Protein AF-A0A9J7XZW1-F1 (afdb_monomer_lite)

Foldseek 3Di:
DDADAQVRLVVDVVCPPVNVVVVVCVVVVPDPDDPNRQNHPPPDPDLQQKKKWKFADPDPPDDQLDPVNQVLQQVLVQVLLQVLCCVPPVDRLSKGKFFQAWDDDPPGRMIMTMIWIDRVPRTDGLVVSLVSNVSDDQVVSCVSNVTRIPDIHRDDVVVPPPDDDDPDDPVPDRHSSSVD

Sequence (180 aa):
MVYTASVVVEALSVYGIERLMADIRQFVPLVQAIPIPAVPWRPSPAISMMLMTVLRFVGPGDDLKSCRFTQMMEQRLENAFAEAEAIVMNSHSGLTVQILSTSQSMGSPAVSLIYVVHNGSVTLNGTTASNLLSQLTAELVGYFLFYPPLITAELNISSRLCSDSGCGKLLSRRTVSQFC

pLDDT: mean 72.09, std 18.07, range [28.45, 92.62]

Secondary structure (DSSP, 8-state):
-PPPPHHHHHHHHHH-HHHHHHHHHHH-TT---PPPPP---PPPPPGGG-EEEEES---TTS-TTSHHHHHHHHHHHHHHHHHHHHHHHS----EEEEEEEEEEPTTSS-EEEEEEEEETTEEPPHHHHHHHHTTS-HHHHHHHHTS-EEEEEE--GGGGSSS-S-TTSSSSS--GGG--

InterPro domains:
  IPR024606 UPF0606 protein KIAA1549 [PF12877] (41-154)

Radius of gyration: 19.85 Å; chains: 1; bounding box: 41×44×55 Å

Organism: NCBI:txid630221

Structure (mmCIF, N/CA/C/O backbone):
data_AF-A0A9J7XZW1-F1
#
_entry.id   AF-A0A9J7XZW1-F1
#
loop_
_atom_site.group_PDB
_atom_site.id
_atom_site.type_symbol
_atom_site.label_atom_id
_atom_site.label_alt_id
_atom_site.label_comp_id
_atom_site.label_asym_id
_atom_site.label_entity_id
_atom_site.label_seq_id
_atom_site.pdbx_PDB_ins_code
_atom_site.Cartn_x
_atom_site.Cartn_y
_atom_site.Cartn_z
_atom_site.occupancy
_atom_site.B_iso_or_equiv
_atom_site.auth_seq_id
_atom_site.auth_comp_id
_atom_site.auth_asym_id
_atom_site.auth_atom_id
_atom_site.pdbx_PDB_model_num
ATOM 1 N N . MET A 1 1 ? 7.671 5.233 -29.628 1.00 38.72 1 MET A N 1
ATOM 2 C CA . MET A 1 1 ? 7.334 4.436 -28.428 1.00 38.72 1 MET A CA 1
ATOM 3 C C . MET A 1 1 ? 6.866 3.078 -28.928 1.00 38.72 1 MET A C 1
ATOM 5 O O . MET A 1 1 ? 5.916 3.058 -29.697 1.00 38.72 1 MET A O 1
ATOM 9 N N . VAL A 1 2 ? 7.566 1.988 -28.607 1.00 38.12 2 VAL A N 1
ATOM 10 C CA . VAL A 1 2 ? 7.185 0.623 -29.017 1.00 38.12 2 VAL A CA 1
ATOM 11 C C . VAL A 1 2 ? 6.582 -0.060 -27.795 1.00 38.12 2 VAL A C 1
ATOM 13 O O . VAL A 1 2 ? 7.228 -0.111 -26.752 1.00 38.12 2 VAL A O 1
ATOM 16 N N . TYR A 1 3 ? 5.337 -0.516 -27.904 1.00 46.25 3 TYR A N 1
ATOM 17 C CA . TYR A 1 3 ? 4.614 -1.171 -26.815 1.00 46.25 3 TYR A CA 1
ATOM 18 C C . TYR A 1 3 ? 4.614 -2.679 -27.057 1.00 46.25 3 TYR A C 1
ATOM 20 O O . TYR A 1 3 ? 4.125 -3.138 -28.086 1.00 46.25 3 TYR A O 1
ATOM 28 N N . THR A 1 4 ? 5.165 -3.451 -26.123 1.00 54.62 4 THR A N 1
ATOM 29 C CA . THR A 1 4 ? 5.090 -4.916 -26.141 1.00 54.62 4 THR A CA 1
ATOM 30 C C . THR A 1 4 ? 3.880 -5.368 -25.330 1.00 54.62 4 THR A C 1
ATOM 32 O O . THR A 1 4 ? 3.719 -4.961 -24.180 1.00 54.62 4 THR A O 1
ATOM 35 N N . ALA A 1 5 ? 3.018 -6.196 -25.921 1.00 57.06 5 ALA A N 1
ATOM 36 C CA . ALA A 1 5 ? 1.856 -6.750 -25.228 1.00 57.06 5 ALA A CA 1
ATOM 37 C C . ALA A 1 5 ? 2.284 -7.656 -24.057 1.00 57.06 5 ALA A C 1
ATOM 39 O O . ALA A 1 5 ? 3.293 -8.355 -24.154 1.00 57.06 5 ALA A O 1
ATOM 40 N N . SER A 1 6 ? 1.506 -7.678 -22.969 1.00 57.94 6 SER A N 1
ATOM 41 C CA . SER A 1 6 ? 1.799 -8.462 -21.754 1.00 57.94 6 SER A CA 1
ATOM 42 C C . SER A 1 6 ? 2.016 -9.950 -22.038 1.00 57.94 6 SER A C 1
ATOM 44 O O . SER A 1 6 ? 2.971 -10.530 -21.534 1.00 57.94 6 SER A O 1
ATOM 46 N N . VAL A 1 7 ? 1.203 -10.522 -22.929 1.00 61.47 7 VAL A N 1
ATOM 47 C CA . VAL A 1 7 ? 1.302 -11.922 -23.377 1.00 61.47 7 VAL A CA 1
ATOM 48 C C . VAL A 1 7 ? 2.655 -12.218 -24.029 1.00 61.47 7 VAL A C 1
ATOM 50 O O . VAL A 1 7 ? 3.212 -13.294 -23.850 1.00 61.47 7 VAL A O 1
ATOM 53 N N . VAL A 1 8 ? 3.221 -11.252 -24.759 1.00 67.12 8 VAL A N 1
ATOM 54 C CA . VAL A 1 8 ? 4.530 -11.410 -25.410 1.00 67.12 8 VAL A CA 1
ATOM 55 C C . VAL A 1 8 ? 5.643 -11.412 -24.367 1.00 67.12 8 VAL A C 1
ATOM 57 O O . VAL A 1 8 ? 6.569 -12.208 -24.473 1.00 67.12 8 VAL A O 1
ATOM 60 N N . VAL A 1 9 ? 5.551 -10.564 -23.340 1.00 68.19 9 VAL A N 1
ATOM 61 C CA . VAL A 1 9 ? 6.559 -10.528 -22.269 1.00 68.19 9 VAL A CA 1
ATOM 62 C C . VAL A 1 9 ? 6.507 -11.793 -21.412 1.00 68.19 9 VAL A C 1
ATOM 64 O O . VAL A 1 9 ? 7.551 -12.313 -21.037 1.00 68.19 9 VAL A O 1
ATOM 67 N N . GLU A 1 10 ? 5.313 -12.316 -21.149 1.00 67.56 10 GLU A N 1
ATOM 68 C CA . GLU A 1 10 ? 5.120 -13.574 -20.424 1.00 67.56 10 GLU A CA 1
ATOM 69 C C . GLU A 1 10 ? 5.593 -14.787 -21.239 1.00 67.56 10 GLU A C 1
ATOM 71 O O . GLU A 1 10 ? 6.289 -15.657 -20.726 1.00 67.56 10 GLU A O 1
ATOM 76 N N . ALA A 1 11 ? 5.330 -14.812 -22.547 1.00 70.56 11 ALA A N 1
ATOM 77 C CA . ALA A 1 11 ? 5.895 -15.833 -23.424 1.00 70.56 11 ALA A CA 1
ATOM 78 C C . ALA A 1 11 ? 7.433 -15.763 -23.464 1.00 70.56 11 ALA A C 1
ATOM 80 O O . ALA A 1 11 ? 8.097 -16.796 -23.421 1.00 70.56 11 ALA A O 1
ATOM 81 N N . LEU A 1 12 ? 8.012 -14.556 -23.497 1.00 71.94 12 LEU A N 1
ATOM 82 C CA . LEU A 1 12 ? 9.465 -14.349 -23.469 1.00 71.94 12 LEU A CA 1
ATOM 83 C C . LEU A 1 12 ? 10.091 -14.715 -22.115 1.00 71.94 12 LEU A C 1
ATOM 85 O O . LEU A 1 12 ? 11.218 -15.210 -22.088 1.00 71.94 12 LEU A O 1
ATOM 89 N N . SER A 1 13 ? 9.385 -14.504 -21.000 1.00 70.38 13 SER A N 1
ATOM 90 C CA . SER A 1 13 ? 9.871 -14.911 -19.678 1.00 70.38 13 SER A CA 1
ATOM 91 C C . SER A 1 13 ? 9.895 -16.434 -19.539 1.00 70.38 13 SER A C 1
ATOM 93 O O . SER A 1 13 ? 10.884 -16.976 -19.051 1.00 70.38 13 SER A O 1
ATOM 95 N N . VAL A 1 14 ? 8.871 -17.126 -20.052 1.00 79.31 14 VAL A N 1
ATOM 96 C CA . VAL A 1 14 ? 8.827 -18.597 -20.131 1.00 79.31 14 VAL A CA 1
ATOM 97 C C . VAL A 1 14 ? 9.887 -19.135 -21.094 1.00 79.31 14 VAL A C 1
ATOM 99 O O . VAL A 1 14 ? 10.504 -20.166 -20.826 1.00 79.31 14 VAL A O 1
ATOM 102 N N . TYR A 1 15 ? 10.129 -18.433 -22.204 1.00 81.81 15 TYR A N 1
ATOM 103 C CA . TYR A 1 15 ? 11.155 -18.803 -23.179 1.00 81.81 15 TYR A CA 1
ATOM 104 C C . TYR A 1 15 ? 12.566 -18.776 -22.578 1.00 81.81 15 TYR A C 1
ATOM 106 O O . TYR A 1 15 ? 13.393 -19.641 -22.876 1.00 81.81 15 TYR A O 1
ATOM 114 N N . GLY A 1 16 ? 12.811 -17.827 -21.673 1.00 79.44 16 GLY A N 1
ATOM 115 C CA . GLY A 1 16 ? 14.069 -17.671 -20.960 1.00 79.44 16 GLY A CA 1
ATOM 116 C C . GLY A 1 16 ? 15.088 -16.847 -21.748 1.00 79.44 16 GLY A C 1
ATOM 117 O O . GLY A 1 16 ? 15.330 -17.062 -22.938 1.00 79.44 16 GLY A O 1
ATOM 118 N N . ILE A 1 17 ? 15.727 -15.904 -21.051 1.00 76.50 17 ILE A N 1
ATOM 119 C CA . ILE A 1 17 ? 16.675 -14.944 -21.641 1.00 76.50 17 ILE A CA 1
ATOM 120 C C . ILE A 1 17 ? 17.882 -15.645 -22.278 1.00 76.50 17 ILE A C 1
ATOM 122 O O . ILE A 1 17 ? 18.339 -15.224 -23.336 1.00 76.50 17 ILE A O 1
ATOM 126 N N . GLU A 1 18 ? 18.364 -16.738 -21.685 1.00 79.12 18 GLU A N 1
ATOM 127 C CA . GLU A 1 18 ? 19.522 -17.486 -22.194 1.00 79.12 18 GLU A CA 1
ATOM 128 C C . GLU A 1 18 ? 19.265 -18.106 -23.575 1.00 79.12 18 GLU A C 1
ATOM 130 O O . GLU A 1 18 ? 20.104 -18.014 -24.472 1.00 79.12 18 GLU A O 1
ATOM 135 N N . ARG A 1 19 ? 18.075 -18.690 -23.780 1.00 82.25 19 ARG A N 1
ATOM 136 C CA . ARG A 1 19 ? 17.680 -19.281 -25.070 1.00 82.25 19 ARG A CA 1
ATOM 137 C C . ARG A 1 19 ? 17.458 -18.204 -26.124 1.00 82.25 19 ARG A C 1
ATOM 139 O O . ARG A 1 19 ? 17.942 -18.327 -27.242 1.00 82.25 19 ARG A O 1
ATOM 146 N N . LEU A 1 20 ? 16.812 -17.106 -25.732 1.00 81.69 20 LEU A N 1
ATOM 147 C CA . LEU A 1 20 ? 16.632 -15.936 -26.588 1.00 81.69 20 LEU A CA 1
ATOM 148 C C . LEU A 1 20 ? 17.969 -15.343 -27.054 1.00 81.69 20 LEU A C 1
ATOM 150 O O . LEU A 1 20 ? 18.134 -15.028 -28.231 1.00 81.69 20 LEU A O 1
ATOM 154 N N . MET A 1 21 ? 18.934 -15.208 -26.142 1.00 79.81 21 MET A N 1
ATOM 155 C CA . MET A 1 21 ? 20.284 -14.739 -26.456 1.00 79.81 21 MET A CA 1
ATOM 156 C C . MET A 1 21 ? 21.011 -15.686 -27.410 1.00 79.81 21 MET A C 1
ATOM 158 O O . MET A 1 21 ? 21.677 -15.215 -28.333 1.00 79.81 21 MET A O 1
ATOM 162 N N . ALA A 1 22 ? 20.894 -16.999 -27.200 1.00 84.00 22 ALA A N 1
ATOM 163 C CA . ALA A 1 22 ? 21.508 -17.999 -28.069 1.00 84.00 22 ALA A CA 1
ATOM 164 C C . ALA A 1 22 ? 20.979 -17.903 -29.510 1.00 84.00 22 ALA A C 1
ATOM 166 O O . ALA A 1 22 ? 21.778 -17.850 -30.446 1.00 84.00 22 ALA A O 1
ATOM 167 N N . ASP A 1 23 ? 19.664 -17.774 -29.683 1.00 85.50 23 ASP A N 1
ATOM 168 C CA . ASP A 1 23 ? 19.047 -17.663 -31.009 1.00 85.50 23 ASP A CA 1
ATOM 169 C C . ASP A 1 23 ? 19.371 -16.339 -31.698 1.00 85.50 23 ASP A C 1
ATOM 171 O O . ASP A 1 23 ? 19.680 -16.306 -32.887 1.00 85.50 23 ASP A O 1
ATOM 175 N N . ILE A 1 24 ? 19.357 -15.220 -30.968 1.00 82.62 24 ILE A N 1
ATOM 176 C CA . ILE A 1 24 ? 19.697 -13.923 -31.565 1.00 82.62 24 ILE A CA 1
ATOM 177 C C . ILE A 1 24 ? 21.156 -13.909 -32.014 1.00 82.62 24 ILE A C 1
ATOM 179 O O . ILE A 1 24 ? 21.454 -13.372 -33.080 1.00 82.62 24 ILE A O 1
ATOM 183 N N . ARG A 1 25 ? 22.064 -14.548 -31.266 1.00 83.88 25 ARG A N 1
ATOM 184 C CA . ARG A 1 25 ? 23.472 -14.687 -31.667 1.00 83.88 25 ARG A CA 1
ATOM 185 C C . ARG A 1 25 ? 23.660 -15.486 -32.955 1.00 83.88 25 ARG A C 1
ATOM 187 O O . ARG A 1 25 ? 24.660 -15.268 -33.634 1.00 83.88 25 ARG A O 1
ATOM 194 N N . GLN A 1 26 ? 22.709 -16.342 -33.330 1.00 87.00 26 GLN A N 1
ATOM 195 C CA . GLN A 1 26 ? 22.738 -17.055 -34.609 1.00 87.00 26 GLN A CA 1
ATOM 196 C C . GLN A 1 26 ? 22.621 -16.100 -35.808 1.00 87.00 26 GLN A C 1
ATOM 198 O O . GLN A 1 26 ? 23.202 -16.361 -36.860 1.00 87.00 26 GLN A O 1
ATOM 203 N N . PHE A 1 27 ? 21.911 -14.980 -35.645 1.00 85.12 27 PHE A N 1
ATOM 204 C CA . PHE A 1 27 ? 21.704 -13.979 -36.697 1.00 85.12 27 PHE A CA 1
ATOM 205 C C . PHE A 1 27 ? 22.545 -12.711 -36.497 1.00 85.12 27 PHE A C 1
ATOM 207 O O . PHE A 1 27 ? 22.914 -12.052 -37.466 1.00 85.12 27 PHE A O 1
ATOM 214 N N . VAL A 1 28 ? 22.872 -12.372 -35.247 1.00 85.06 28 VAL A N 1
ATOM 215 C CA . VAL A 1 28 ? 23.665 -11.199 -34.857 1.00 85.06 28 VAL A CA 1
ATOM 216 C C . VAL A 1 28 ? 24.737 -11.631 -33.845 1.00 85.06 28 VAL A C 1
ATOM 218 O O . VAL A 1 28 ? 24.551 -11.495 -32.633 1.00 85.06 28 VAL A O 1
ATOM 221 N N . PRO A 1 29 ? 25.896 -12.127 -34.316 1.00 79.12 29 PRO A N 1
ATOM 222 C CA . PRO A 1 29 ? 26.920 -12.746 -33.463 1.00 79.12 29 PRO A CA 1
ATOM 223 C C . PRO A 1 29 ? 27.529 -11.807 -32.411 1.00 79.12 29 PRO A C 1
ATOM 225 O O . PRO A 1 29 ? 28.067 -12.258 -31.404 1.00 79.12 29 PRO A O 1
ATOM 228 N N . LEU A 1 30 ? 27.444 -10.494 -32.644 1.00 82.31 30 LEU A N 1
ATOM 229 C CA . LEU A 1 30 ? 28.035 -9.442 -31.811 1.00 82.31 30 LEU A CA 1
ATOM 230 C C . LEU A 1 30 ? 27.051 -8.836 -30.798 1.00 82.31 30 LEU A C 1
ATOM 232 O O . LEU A 1 30 ? 27.361 -7.813 -30.188 1.00 82.31 30 LEU A O 1
ATOM 236 N N . VAL A 1 31 ? 25.862 -9.419 -30.611 1.00 75.75 31 VAL A N 1
ATOM 237 C CA . VAL A 1 31 ? 24.890 -8.873 -29.657 1.00 75.75 31 VAL A CA 1
ATOM 238 C C . VAL A 1 31 ? 25.419 -9.016 -28.219 1.00 75.75 31 VAL A C 1
ATOM 240 O O . VAL A 1 31 ? 25.687 -10.118 -27.731 1.00 75.75 31 VAL A O 1
ATOM 243 N N . GLN A 1 32 ? 25.603 -7.882 -27.541 1.00 71.81 32 GLN A N 1
ATOM 244 C CA . GLN A 1 32 ? 26.123 -7.830 -26.166 1.00 71.81 32 GLN A CA 1
ATOM 245 C C . GLN A 1 32 ? 25.020 -7.655 -25.121 1.00 71.81 32 GLN A C 1
ATOM 247 O O . GLN A 1 32 ? 25.200 -8.039 -23.971 1.00 71.81 32 GLN A O 1
ATOM 252 N N . ALA A 1 33 ? 23.870 -7.113 -25.519 1.00 67.69 33 ALA A N 1
ATOM 253 C CA . ALA A 1 33 ? 22.716 -6.955 -24.652 1.00 67.69 33 ALA A CA 1
ATOM 254 C C . ALA A 1 33 ? 21.432 -6.959 -25.483 1.00 67.69 33 ALA A C 1
ATOM 256 O O . ALA A 1 33 ? 21.389 -6.399 -26.579 1.00 67.69 33 ALA A O 1
ATOM 257 N N . ILE A 1 34 ? 20.381 -7.554 -24.928 1.00 62.38 34 ILE A N 1
ATOM 258 C CA . ILE A 1 34 ? 19.014 -7.392 -25.417 1.00 62.38 34 ILE A CA 1
ATOM 259 C C . ILE A 1 34 ? 18.324 -6.437 -24.443 1.00 62.38 34 ILE A C 1
ATOM 261 O O . ILE A 1 34 ? 18.409 -6.660 -23.232 1.00 62.38 34 ILE A O 1
ATOM 265 N N . PRO A 1 35 ? 17.652 -5.373 -24.918 1.00 57.12 35 PRO A N 1
ATOM 266 C CA . PRO A 1 35 ? 16.808 -4.574 -24.047 1.00 57.12 35 PRO A CA 1
ATOM 267 C C . PRO A 1 35 ? 15.758 -5.497 -23.428 1.00 57.12 35 PRO A C 1
ATOM 269 O O . PRO A 1 35 ? 14.952 -6.090 -24.144 1.00 57.12 35 PRO A O 1
ATOM 272 N N . ILE A 1 36 ? 15.805 -5.644 -22.101 1.00 57.88 36 ILE A N 1
ATOM 273 C CA . ILE A 1 36 ? 14.830 -6.436 -21.354 1.00 57.88 36 ILE A CA 1
ATOM 274 C C . ILE A 1 36 ? 13.454 -5.894 -21.752 1.00 57.88 36 ILE A C 1
ATOM 276 O O . ILE A 1 36 ? 13.249 -4.677 -21.632 1.00 57.88 36 ILE A O 1
ATOM 280 N N . PRO A 1 37 ? 12.537 -6.739 -22.264 1.00 54.34 37 PRO A N 1
ATOM 281 C CA . PRO A 1 37 ? 11.176 -6.305 -22.520 1.00 54.34 37 PRO A CA 1
ATOM 282 C C . PRO A 1 37 ? 10.695 -5.663 -21.230 1.00 54.34 37 PRO A C 1
ATOM 284 O O . PRO A 1 37 ? 10.772 -6.297 -20.176 1.00 54.34 37 PRO A O 1
ATOM 287 N N . ALA A 1 38 ? 10.312 -4.385 -21.294 1.00 54.09 38 ALA A N 1
ATOM 288 C CA . ALA A 1 38 ? 9.806 -3.689 -20.124 1.00 54.09 38 ALA A CA 1
ATOM 289 C C . ALA A 1 38 ? 8.782 -4.619 -19.468 1.00 54.09 38 ALA A C 1
ATOM 291 O O . ALA A 1 38 ? 7.879 -5.096 -20.162 1.00 54.09 38 ALA A O 1
ATOM 292 N N . VAL A 1 39 ? 9.012 -4.938 -18.185 1.00 51.69 39 VAL A N 1
ATOM 293 C CA . VAL A 1 39 ? 8.134 -5.758 -17.336 1.00 51.69 39 VAL A CA 1
ATOM 294 C C . VAL A 1 39 ? 6.696 -5.486 -17.764 1.00 51.69 39 VAL A C 1
ATOM 296 O O . VAL A 1 39 ? 6.376 -4.300 -17.932 1.00 51.69 39 VAL A O 1
ATOM 299 N N . PRO A 1 40 ? 5.869 -6.528 -18.021 1.00 50.38 40 PRO A N 1
ATOM 300 C CA . PRO A 1 40 ? 4.551 -6.337 -18.611 1.00 50.38 40 PRO A CA 1
ATOM 301 C C . PRO A 1 40 ? 3.882 -5.208 -17.853 1.00 50.38 40 PRO A C 1
ATOM 303 O O . PRO A 1 40 ? 3.867 -5.250 -16.622 1.00 50.38 40 PRO A O 1
ATOM 306 N N . TRP A 1 41 ? 3.457 -4.168 -18.582 1.00 46.44 41 TRP A N 1
ATOM 307 C CA . TRP A 1 41 ? 2.785 -3.007 -18.011 1.00 46.44 41 TRP A CA 1
ATOM 308 C C . TRP A 1 41 ? 1.684 -3.547 -17.106 1.00 46.44 41 TRP A C 1
ATOM 310 O O . TRP A 1 41 ? 0.641 -3.979 -17.597 1.00 46.44 41 TRP A O 1
ATOM 320 N N . ARG A 1 42 ? 1.949 -3.621 -15.795 1.00 53.12 42 ARG A N 1
ATOM 321 C CA . ARG A 1 42 ? 0.942 -4.087 -14.855 1.00 53.12 42 ARG A CA 1
ATOM 322 C C . ARG A 1 42 ? -0.124 -3.009 -14.919 1.00 53.12 42 ARG A C 1
ATOM 324 O O . ARG A 1 42 ? 0.221 -1.845 -14.679 1.00 53.12 42 ARG A O 1
ATOM 331 N N . PRO A 1 43 ? -1.363 -3.343 -15.322 1.00 56.31 43 PRO A N 1
ATOM 332 C CA . PRO A 1 43 ? -2.423 -2.357 -15.297 1.00 56.31 43 PRO A CA 1
ATOM 333 C C . PRO A 1 43 ? -2.434 -1.779 -13.886 1.00 56.31 43 PRO A C 1
ATOM 335 O O . PRO A 1 43 ? -2.368 -2.527 -12.908 1.00 56.31 43 PRO A O 1
ATOM 338 N N . SER A 1 44 ? -2.408 -0.449 -13.785 1.00 63.25 44 SER A N 1
ATOM 339 C CA . SER A 1 44 ? -2.528 0.205 -12.487 1.00 63.25 44 SER A CA 1
ATOM 340 C C . SER A 1 44 ? -3.766 -0.377 -11.804 1.00 63.25 44 SER A C 1
ATOM 342 O O . SER A 1 44 ? -4.816 -0.393 -12.461 1.00 63.25 44 SER A O 1
ATOM 344 N N . PRO A 1 45 ? -3.665 -0.868 -10.555 1.00 70.94 45 PRO A N 1
ATOM 345 C CA . PRO A 1 45 ? -4.811 -1.441 -9.862 1.00 70.94 45 PRO A CA 1
ATOM 346 C C . PRO A 1 45 ? -6.004 -0.487 -9.925 1.00 70.94 45 PRO A C 1
ATOM 348 O O . PRO A 1 45 ? -5.824 0.732 -9.983 1.00 70.94 45 PRO A O 1
ATOM 351 N N . ALA A 1 46 ? -7.227 -1.013 -9.959 1.00 78.62 46 ALA A N 1
ATOM 352 C CA . ALA A 1 46 ? -8.398 -0.146 -9.947 1.00 78.62 46 ALA A CA 1
ATOM 353 C C . ALA A 1 46 ? -8.386 0.715 -8.673 1.00 78.62 46 ALA A C 1
ATOM 355 O O . ALA A 1 46 ? -7.963 0.256 -7.614 1.00 78.62 46 ALA A O 1
ATOM 356 N N . ILE A 1 47 ? -8.867 1.958 -8.751 1.00 75.38 47 ILE A N 1
ATOM 357 C CA . ILE A 1 47 ? -8.901 2.869 -7.591 1.00 75.38 47 ILE A CA 1
ATOM 358 C C . ILE A 1 47 ? -9.680 2.240 -6.423 1.00 75.38 47 ILE A C 1
ATOM 360 O O . ILE A 1 47 ? -9.290 2.398 -5.273 1.00 75.38 47 ILE A O 1
ATOM 364 N N . SER A 1 48 ? -10.708 1.440 -6.724 1.00 77.81 48 SER A N 1
ATOM 365 C CA . SER A 1 48 ? -11.496 0.675 -5.750 1.00 77.81 48 SER A CA 1
ATOM 366 C C . SER A 1 48 ? -10.703 -0.380 -4.971 1.00 77.81 48 SER A C 1
ATOM 368 O O . SER A 1 48 ? -11.216 -0.909 -3.992 1.00 77.81 48 SER A O 1
ATOM 370 N N . MET A 1 49 ? -9.486 -0.719 -5.401 1.00 83.94 49 MET A N 1
ATOM 371 C CA . MET A 1 49 ? -8.571 -1.653 -4.731 1.00 83.94 49 MET A CA 1
ATOM 372 C C . MET A 1 49 ? -7.486 -0.927 -3.923 1.00 83.94 49 MET A C 1
ATOM 374 O O . MET A 1 49 ? -6.782 -1.555 -3.139 1.00 83.94 49 MET A O 1
ATOM 378 N N . MET A 1 50 ? -7.324 0.386 -4.117 1.00 86.12 50 MET A N 1
ATOM 379 C CA . MET A 1 50 ? -6.259 1.161 -3.486 1.00 86.12 50 MET A CA 1
ATOM 380 C C . MET A 1 50 ? -6.692 1.730 -2.131 1.00 86.12 50 MET A C 1
ATOM 382 O O . MET A 1 50 ? -7.807 2.230 -1.969 1.00 86.12 50 MET A O 1
ATOM 386 N N . LEU A 1 51 ? -5.757 1.744 -1.185 1.00 86.50 51 LEU A N 1
ATOM 387 C CA . LEU A 1 51 ? -5.889 2.404 0.110 1.00 86.50 51 LEU A CA 1
ATOM 388 C C . LEU A 1 51 ? -4.937 3.591 0.198 1.00 86.50 51 LEU A C 1
ATOM 390 O O . LEU A 1 51 ? -3.863 3.583 -0.410 1.00 86.50 51 LEU A O 1
ATOM 394 N N . MET A 1 52 ? -5.324 4.597 0.982 1.00 86.81 52 MET A N 1
ATOM 395 C CA . MET A 1 52 ? -4.446 5.705 1.338 1.00 86.81 52 MET A CA 1
ATOM 396 C C . MET A 1 52 ? -4.317 5.827 2.850 1.00 86.81 52 MET A C 1
ATOM 398 O O . MET A 1 52 ? -5.311 5.938 3.570 1.00 86.81 52 MET A O 1
ATOM 402 N N . THR A 1 53 ? -3.072 5.871 3.318 1.00 84.31 53 THR A N 1
ATOM 403 C CA . THR A 1 53 ? -2.743 6.190 4.710 1.00 84.31 53 THR A CA 1
ATOM 404 C C . THR A 1 53 ? -1.844 7.406 4.766 1.00 84.31 53 THR A C 1
ATOM 406 O O . THR A 1 53 ? -0.843 7.481 4.049 1.00 84.31 53 THR A O 1
ATOM 409 N N . VAL A 1 54 ? -2.176 8.344 5.648 1.00 83.75 54 VAL A N 1
ATOM 410 C CA . VAL A 1 54 ? -1.339 9.517 5.907 1.00 83.75 54 VAL A CA 1
ATOM 411 C C . VAL A 1 54 ? -0.589 9.314 7.218 1.00 83.75 54 VAL A C 1
ATOM 413 O O . VAL A 1 54 ? -1.198 9.203 8.280 1.00 83.75 54 VAL A O 1
ATOM 416 N N . LEU A 1 55 ? 0.737 9.284 7.140 1.00 83.56 55 LEU A N 1
ATOM 417 C CA . LEU A 1 55 ? 1.644 9.206 8.279 1.00 83.56 55 LEU A CA 1
ATOM 418 C C . LEU A 1 55 ? 2.051 10.610 8.727 1.00 83.56 55 LEU A C 1
ATOM 420 O O . LEU A 1 55 ? 2.280 11.493 7.894 1.00 83.56 55 LEU A O 1
ATOM 424 N N . ARG A 1 56 ? 2.193 10.811 10.040 1.00 76.88 56 ARG A N 1
ATOM 425 C CA . ARG A 1 56 ? 2.827 12.005 10.613 1.00 76.88 56 ARG A CA 1
ATOM 426 C C . ARG A 1 56 ? 4.241 11.716 11.096 1.00 76.88 56 ARG A C 1
ATOM 428 O O . ARG A 1 56 ? 4.563 10.593 11.460 1.00 76.88 56 ARG A O 1
ATOM 435 N N . PHE A 1 57 ? 5.031 12.787 11.169 1.00 67.44 57 PHE A N 1
ATOM 436 C CA . PHE A 1 57 ? 6.367 12.799 11.770 1.00 67.44 57 PHE A CA 1
ATOM 437 C C . PHE A 1 57 ? 7.389 11.905 11.062 1.00 67.44 57 PHE A C 1
ATOM 439 O O . PHE A 1 57 ? 8.294 11.376 11.702 1.00 67.44 57 PHE A O 1
ATOM 446 N N . VAL A 1 58 ? 7.287 11.771 9.737 1.00 70.81 58 VAL A N 1
ATOM 447 C CA . VAL A 1 58 ? 8.373 11.153 8.972 1.00 70.81 58 VAL A CA 1
ATOM 448 C C . VAL A 1 58 ? 9.537 12.139 8.931 1.00 70.81 58 VAL A C 1
ATOM 450 O O . VAL A 1 58 ? 9.387 13.274 8.467 1.00 70.81 58 VAL A O 1
ATOM 453 N N . GLY A 1 59 ? 10.665 11.739 9.515 1.00 66.12 59 GLY A N 1
ATOM 454 C CA . GLY A 1 59 ? 11.821 12.607 9.686 1.00 66.12 59 GLY A CA 1
ATOM 455 C C . GLY A 1 59 ? 12.528 12.889 8.355 1.00 66.12 59 GLY A C 1
ATOM 456 O O . GLY A 1 59 ? 12.445 12.088 7.428 1.00 66.12 59 GLY A O 1
ATOM 457 N N . PRO A 1 60 ? 13.293 13.990 8.249 1.00 60.94 60 PRO A N 1
ATOM 458 C CA . PRO A 1 60 ? 14.067 14.313 7.045 1.00 60.94 60 PRO A CA 1
ATOM 459 C C . PRO A 1 60 ? 15.204 13.317 6.748 1.00 60.94 60 PRO A C 1
ATOM 461 O O . PRO A 1 60 ? 15.825 13.405 5.694 1.00 60.94 60 PRO A O 1
ATOM 464 N N . GLY A 1 61 ? 15.500 12.396 7.674 1.00 63.25 61 GLY A N 1
ATOM 465 C CA . GLY A 1 61 ? 16.476 11.320 7.486 1.00 63.25 61 GLY A CA 1
ATOM 466 C C . GLY A 1 61 ? 15.935 10.093 6.742 1.00 63.25 61 GLY A C 1
ATOM 467 O O . GLY A 1 61 ? 16.732 9.250 6.336 1.00 63.25 61 GLY A O 1
ATOM 468 N N . ASP A 1 62 ? 14.616 9.988 6.547 1.00 72.31 62 ASP A N 1
ATOM 469 C CA . ASP A 1 62 ? 13.996 8.876 5.827 1.00 72.31 62 ASP A CA 1
ATOM 470 C C . ASP A 1 62 ? 13.905 9.196 4.326 1.00 72.31 62 ASP A C 1
ATOM 472 O O . ASP A 1 62 ? 13.174 10.093 3.899 1.00 72.31 62 ASP A O 1
ATOM 476 N N . ASP A 1 63 ? 14.635 8.447 3.494 1.00 77.69 63 ASP A N 1
ATOM 477 C CA . ASP A 1 63 ? 14.535 8.578 2.039 1.00 77.69 63 ASP A CA 1
ATOM 478 C C . ASP A 1 63 ? 13.276 7.869 1.520 1.00 77.69 63 ASP A C 1
ATOM 480 O O . ASP A 1 63 ? 13.270 6.663 1.253 1.00 77.69 63 ASP A O 1
ATOM 484 N N . LEU A 1 64 ? 12.210 8.649 1.330 1.00 77.12 64 LEU A N 1
ATOM 485 C CA . LEU A 1 64 ? 10.918 8.209 0.787 1.00 77.12 64 LEU A CA 1
ATOM 486 C C . LEU A 1 64 ? 11.003 7.601 -0.620 1.00 77.12 64 LEU A C 1
ATOM 488 O O . LEU A 1 64 ? 10.036 6.984 -1.077 1.00 77.12 64 LEU A O 1
ATOM 492 N N . LYS A 1 65 ? 12.104 7.836 -1.342 1.00 77.12 65 LYS A N 1
ATOM 493 C CA . LYS A 1 65 ? 12.367 7.293 -2.680 1.00 77.12 65 LYS A CA 1
ATOM 494 C C . LYS A 1 65 ? 13.282 6.075 -2.648 1.00 77.12 65 LYS A C 1
ATOM 496 O O . LYS A 1 65 ? 13.572 5.527 -3.706 1.00 77.12 65 LYS A O 1
ATOM 501 N N . SER A 1 66 ? 13.687 5.617 -1.468 1.00 81.19 66 SER A N 1
ATOM 502 C CA . SER A 1 66 ? 14.448 4.383 -1.327 1.00 81.19 66 SER A CA 1
ATOM 503 C C . SER A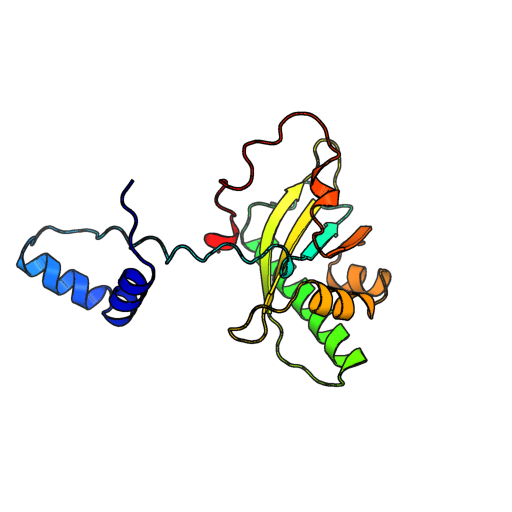 1 66 ? 13.538 3.148 -1.344 1.00 81.19 66 SER A C 1
ATOM 505 O O . SER A 1 66 ? 12.442 3.136 -0.769 1.00 81.19 66 SER A O 1
ATOM 507 N N . CYS A 1 67 ? 14.027 2.057 -1.944 1.00 81.88 67 CYS A N 1
ATOM 508 C CA . CYS A 1 67 ? 13.384 0.745 -1.811 1.00 81.88 67 CYS A CA 1
ATOM 509 C C . CYS A 1 67 ? 13.331 0.300 -0.349 1.00 81.88 67 CYS A C 1
ATOM 511 O O . CYS A 1 67 ? 12.350 -0.294 0.075 1.00 81.88 67 CYS A O 1
ATOM 513 N N . ARG A 1 68 ? 14.351 0.652 0.443 1.00 84.62 68 ARG A N 1
ATOM 514 C CA . ARG A 1 68 ? 14.425 0.299 1.861 1.00 84.62 68 ARG A CA 1
ATOM 515 C C . ARG A 1 68 ? 13.255 0.868 2.659 1.00 84.62 68 ARG A C 1
ATOM 517 O O . ARG A 1 68 ? 12.679 0.148 3.466 1.00 84.62 68 ARG A O 1
ATOM 524 N N . PHE A 1 69 ? 12.905 2.136 2.441 1.00 85.00 69 PHE A N 1
ATOM 525 C CA . PHE A 1 69 ? 11.740 2.742 3.085 1.00 85.00 69 PHE A CA 1
ATOM 526 C C . PHE A 1 69 ? 10.446 2.045 2.651 1.00 85.00 69 PHE A C 1
ATOM 528 O O . PHE A 1 69 ? 9.615 1.711 3.489 1.00 85.00 69 PHE A O 1
ATOM 535 N N . THR A 1 70 ? 10.309 1.783 1.349 1.00 86.44 70 THR A N 1
ATOM 536 C CA . THR A 1 70 ? 9.126 1.126 0.771 1.00 86.44 70 THR A CA 1
ATOM 537 C C . THR A 1 70 ? 8.927 -0.275 1.357 1.00 86.44 70 THR A C 1
ATOM 539 O O . THR A 1 70 ? 7.889 -0.531 1.954 1.00 86.44 70 THR A O 1
ATOM 542 N N . GLN A 1 71 ? 9.951 -1.129 1.306 1.00 88.75 71 GLN A N 1
ATOM 543 C CA . GLN A 1 71 ? 9.920 -2.499 1.836 1.00 88.75 71 GLN A CA 1
ATOM 544 C C . GLN A 1 71 ? 9.680 -2.536 3.347 1.00 88.75 71 GLN A C 1
ATOM 546 O O . GLN A 1 71 ? 8.903 -3.348 3.838 1.00 88.75 71 GLN A O 1
ATOM 551 N N . MET A 1 72 ? 10.318 -1.631 4.099 1.00 89.62 72 MET A N 1
ATOM 552 C CA . MET A 1 72 ? 10.087 -1.516 5.541 1.00 89.62 72 MET A CA 1
ATOM 553 C C . MET A 1 72 ? 8.619 -1.200 5.839 1.00 89.62 72 MET A C 1
ATOM 555 O O . MET A 1 72 ? 8.044 -1.739 6.781 1.00 89.62 72 MET A O 1
ATOM 559 N N . MET A 1 73 ? 8.019 -0.311 5.053 1.00 89.56 73 MET A N 1
ATOM 560 C CA . MET A 1 73 ? 6.638 0.102 5.246 1.00 89.56 73 MET A CA 1
ATOM 561 C C . MET A 1 73 ? 5.640 -0.970 4.794 1.00 89.56 73 MET A C 1
ATOM 563 O O . MET A 1 73 ? 4.645 -1.182 5.481 1.00 89.56 73 MET A O 1
ATOM 567 N N . GLU A 1 74 ? 5.920 -1.679 3.697 1.00 90.75 74 GLU A N 1
ATOM 568 C CA . GLU A 1 74 ? 5.154 -2.853 3.255 1.00 90.75 74 GLU A CA 1
ATOM 569 C C . GLU A 1 74 ? 5.123 -3.913 4.357 1.00 90.75 74 GLU A C 1
ATOM 571 O O . GLU A 1 74 ? 4.044 -4.264 4.822 1.00 90.75 74 GLU A O 1
ATOM 576 N N . GLN A 1 75 ? 6.285 -4.301 4.887 1.00 91.81 75 GLN A N 1
ATOM 577 C CA . GLN A 1 75 ? 6.386 -5.283 5.970 1.00 91.81 75 GLN A CA 1
ATOM 578 C C . GLN A 1 75 ? 5.608 -4.864 7.231 1.00 91.81 75 GLN A C 1
ATOM 580 O O . GLN A 1 75 ? 4.982 -5.681 7.905 1.00 91.81 75 GLN A O 1
ATOM 585 N N . ARG A 1 76 ? 5.642 -3.576 7.585 1.00 91.06 76 ARG A N 1
ATOM 586 C CA . ARG A 1 76 ? 4.899 -3.055 8.744 1.00 91.06 76 ARG A CA 1
ATOM 587 C C . ARG A 1 76 ? 3.391 -3.083 8.527 1.00 91.06 76 ARG A C 1
ATOM 589 O O . ARG A 1 76 ? 2.656 -3.427 9.451 1.00 91.06 76 ARG A O 1
ATOM 596 N N . LEU A 1 77 ? 2.938 -2.734 7.324 1.00 91.12 77 LEU A N 1
ATOM 597 C CA . LEU A 1 77 ? 1.532 -2.840 6.946 1.00 91.12 77 LEU A CA 1
ATOM 598 C C . LEU A 1 77 ? 1.086 -4.305 6.934 1.00 91.12 77 LEU A C 1
ATOM 600 O O . LEU A 1 77 ? 0.023 -4.595 7.469 1.00 91.12 77 LEU A O 1
ATOM 604 N N . GLU A 1 78 ? 1.895 -5.225 6.408 1.00 92.62 78 GLU A N 1
ATOM 605 C CA . GLU A 1 78 ? 1.620 -6.669 6.431 1.00 92.62 78 GLU A CA 1
ATOM 606 C C . GLU A 1 78 ? 1.402 -7.184 7.855 1.00 92.62 78 GLU A C 1
ATOM 608 O O . GLU A 1 78 ? 0.406 -7.855 8.114 1.00 92.62 78 GLU A O 1
ATOM 613 N N . ASN A 1 79 ? 2.259 -6.796 8.804 1.00 91.44 79 ASN A N 1
ATOM 614 C CA . ASN A 1 79 ? 2.081 -7.154 10.213 1.00 91.44 79 ASN A CA 1
ATOM 615 C C . ASN A 1 79 ? 0.775 -6.591 10.801 1.00 91.44 79 ASN A C 1
ATOM 617 O O . ASN A 1 79 ? 0.084 -7.292 11.537 1.00 91.44 79 ASN A O 1
ATOM 621 N N . ALA A 1 80 ? 0.411 -5.350 10.458 1.00 90.50 80 ALA A N 1
ATOM 622 C CA . ALA A 1 80 ? -0.862 -4.772 10.884 1.00 90.50 80 ALA A CA 1
ATOM 623 C C . ALA A 1 80 ? -2.056 -5.537 10.285 1.00 90.50 80 ALA A C 1
ATOM 625 O O . ALA A 1 80 ? -3.013 -5.851 10.984 1.00 90.50 80 ALA A O 1
ATOM 626 N N . PHE A 1 81 ? -2.005 -5.893 9.002 1.00 90.94 81 PHE A N 1
ATOM 627 C CA . PHE A 1 81 ? -3.059 -6.687 8.371 1.00 90.94 81 PHE A CA 1
ATOM 628 C C . PHE A 1 81 ? -3.166 -8.095 8.958 1.00 90.94 81 PHE A C 1
ATOM 630 O O . PHE A 1 81 ? -4.282 -8.568 9.153 1.00 90.94 81 PHE A O 1
ATOM 637 N N . ALA A 1 82 ? -2.045 -8.738 9.289 1.00 90.69 82 ALA A N 1
ATOM 638 C CA . ALA A 1 82 ? -2.040 -10.040 9.947 1.00 90.69 82 ALA A CA 1
ATOM 639 C C . ALA A 1 82 ? -2.744 -9.989 11.313 1.00 90.69 82 ALA A C 1
ATOM 641 O O . ALA A 1 82 ? -3.573 -10.848 11.607 1.00 90.69 82 ALA A O 1
ATOM 642 N N . GLU A 1 83 ? -2.486 -8.948 12.110 1.00 89.62 83 GLU A N 1
ATOM 643 C CA . GLU A 1 83 ? -3.175 -8.741 13.389 1.00 89.62 83 GLU A CA 1
ATOM 644 C C . GLU A 1 83 ? -4.679 -8.492 13.188 1.00 89.62 83 GLU A C 1
ATOM 646 O O . GLU A 1 83 ? -5.520 -9.057 13.887 1.00 89.62 83 GLU A O 1
ATOM 651 N N . ALA A 1 84 ? -5.043 -7.685 12.188 1.00 88.50 84 ALA A N 1
ATOM 652 C CA . ALA A 1 84 ? -6.440 -7.441 11.853 1.00 88.50 84 ALA A CA 1
ATOM 653 C C . ALA A 1 84 ? -7.176 -8.727 11.429 1.00 88.50 84 ALA A C 1
ATOM 655 O O . ALA A 1 84 ? -8.306 -8.962 11.861 1.00 88.50 84 ALA A O 1
ATOM 656 N N . GLU A 1 85 ? -6.551 -9.581 10.611 1.00 89.00 85 GLU A N 1
ATOM 657 C CA . GLU A 1 85 ? -7.121 -10.880 10.234 1.00 89.00 85 GLU A CA 1
ATOM 658 C C . GLU A 1 85 ? -7.265 -11.821 11.433 1.00 89.00 85 GLU A C 1
ATOM 660 O O . GLU A 1 85 ? -8.283 -12.510 11.550 1.00 89.00 85 GLU A O 1
ATOM 665 N N . ALA A 1 86 ? -6.289 -11.825 12.345 1.00 88.00 86 ALA A N 1
ATOM 666 C CA . ALA A 1 86 ? -6.350 -12.621 13.563 1.00 88.00 86 ALA A CA 1
ATOM 667 C C . ALA A 1 86 ? -7.565 -12.230 14.421 1.00 88.00 86 ALA A C 1
ATOM 669 O O . ALA A 1 86 ? -8.305 -13.108 14.863 1.00 88.00 86 ALA A O 1
ATOM 670 N N . ILE A 1 87 ? -7.828 -10.929 14.579 1.00 83.88 87 ILE A N 1
ATOM 671 C CA . ILE A 1 87 ? -8.960 -10.412 15.364 1.00 83.88 87 ILE A CA 1
ATOM 672 C C . ILE A 1 87 ? -10.310 -10.726 14.703 1.00 83.88 87 ILE A C 1
ATOM 674 O O . ILE A 1 87 ? -11.261 -11.105 15.387 1.00 83.88 87 ILE A O 1
ATOM 678 N N . VAL A 1 88 ? -10.422 -10.566 13.382 1.00 83.69 88 VAL A N 1
ATOM 679 C CA . VAL A 1 88 ? -11.710 -10.689 12.672 1.00 83.69 88 VAL A CA 1
ATOM 680 C C . VAL A 1 88 ? -12.050 -12.133 12.337 1.00 83.69 88 VAL A C 1
ATOM 682 O O . VAL A 1 88 ? -13.197 -12.556 12.473 1.00 83.69 88 VAL A O 1
ATOM 685 N N . MET A 1 89 ? -11.068 -12.875 11.833 1.00 75.81 89 MET A N 1
ATOM 686 C CA . MET A 1 89 ? -11.282 -14.166 11.190 1.00 75.81 89 MET A CA 1
ATOM 687 C C . MET A 1 89 ? -10.642 -15.335 11.936 1.00 75.81 89 MET A C 1
ATOM 689 O O . MET A 1 89 ? -10.889 -16.480 11.559 1.00 75.81 89 MET A O 1
ATOM 693 N N . ASN A 1 90 ? -9.844 -15.084 12.983 1.00 80.75 90 ASN A N 1
ATOM 694 C CA . ASN A 1 90 ? -9.013 -16.103 13.639 1.00 80.75 90 ASN A CA 1
ATOM 695 C C . ASN A 1 90 ? -8.177 -16.919 12.629 1.00 80.75 90 ASN A C 1
ATOM 697 O O . ASN A 1 90 ? -7.897 -18.100 12.836 1.00 80.75 90 ASN A O 1
ATOM 701 N N . SER A 1 91 ? -7.798 -16.301 11.506 1.00 76.06 91 SER A N 1
ATOM 702 C CA . SER A 1 91 ? -7.068 -16.934 10.408 1.00 76.06 91 SER A CA 1
ATOM 703 C C . SER A 1 91 ? -5.950 -16.022 9.926 1.00 76.06 91 SER A C 1
ATOM 705 O O . SER A 1 91 ? -6.095 -14.810 9.998 1.00 76.06 91 SER A O 1
ATOM 707 N N . HIS A 1 92 ? -4.880 -16.599 9.384 1.00 76.56 92 HIS A N 1
ATOM 708 C CA . HIS A 1 92 ? -3.784 -15.851 8.767 1.00 76.56 92 HIS A CA 1
ATOM 709 C C . HIS A 1 92 ? -3.715 -16.254 7.298 1.00 76.56 92 HIS A C 1
ATOM 711 O O . HIS A 1 92 ? -3.221 -17.339 6.983 1.00 76.56 92 HIS A O 1
ATOM 717 N N . SER A 1 93 ? -4.254 -15.427 6.402 1.00 78.88 93 SER A N 1
ATOM 718 C CA . SER A 1 93 ? -4.298 -15.763 4.975 1.00 78.88 93 SER A CA 1
ATOM 719 C C . SER A 1 93 ? -2.995 -15.429 4.240 1.00 78.88 93 SER A C 1
ATOM 721 O O . SER A 1 93 ? -2.831 -15.794 3.079 1.00 78.88 93 SER A O 1
ATOM 723 N N . GLY A 1 94 ? -2.038 -14.806 4.939 1.00 86.50 94 GLY A N 1
ATOM 724 C CA . GLY A 1 94 ? -0.750 -14.415 4.373 1.00 86.50 94 GLY A CA 1
ATOM 725 C C . GLY A 1 94 ? -0.897 -13.226 3.429 1.00 86.50 94 GLY A C 1
ATOM 726 O O . GLY A 1 94 ? -0.417 -13.272 2.296 1.00 86.50 94 GLY A O 1
ATOM 727 N N . LEU A 1 95 ? -1.605 -12.186 3.883 1.00 91.06 95 LEU A N 1
ATOM 728 C CA . LEU A 1 95 ? -1.781 -10.956 3.121 1.00 91.06 95 LEU A CA 1
ATOM 729 C C . LEU A 1 95 ? -0.435 -10.273 2.873 1.00 91.06 95 LEU A C 1
ATOM 731 O O . LEU A 1 95 ? 0.345 -10.075 3.801 1.00 91.06 95 LEU A O 1
ATOM 735 N N . THR A 1 96 ? -0.196 -9.882 1.624 1.00 91.38 96 THR A N 1
ATOM 736 C CA . THR A 1 96 ? 0.979 -9.100 1.228 1.00 91.38 96 THR A CA 1
ATOM 737 C C . THR A 1 96 ? 0.572 -7.689 0.839 1.00 91.38 96 THR A C 1
ATOM 739 O O . THR A 1 96 ? -0.536 -7.456 0.344 1.00 91.38 96 THR A O 1
ATOM 742 N N . VAL A 1 97 ? 1.451 -6.720 1.068 1.00 91.25 97 VAL A N 1
ATOM 743 C CA . VAL A 1 97 ? 1.169 -5.306 0.801 1.00 91.25 97 VAL A CA 1
ATOM 744 C C . VAL A 1 97 ? 2.138 -4.782 -0.242 1.00 91.25 97 VAL A C 1
ATOM 746 O O . VAL A 1 97 ? 3.339 -4.999 -0.158 1.00 91.25 97 VAL A O 1
ATOM 749 N N . GLN A 1 98 ? 1.608 -4.049 -1.219 1.00 89.19 98 GLN A N 1
ATOM 750 C CA . GLN A 1 98 ? 2.413 -3.389 -2.238 1.00 89.19 98 GLN A CA 1
ATOM 751 C C . GLN A 1 98 ? 2.142 -1.885 -2.239 1.00 89.19 98 GLN A C 1
ATOM 753 O O . GLN A 1 98 ? 1.034 -1.440 -2.562 1.00 89.19 98 GLN A O 1
ATOM 758 N N . ILE A 1 99 ? 3.158 -1.082 -1.928 1.00 87.62 99 ILE A N 1
ATOM 759 C CA . ILE A 1 99 ? 3.071 0.380 -1.924 1.00 87.62 99 ILE A CA 1
ATOM 760 C C . ILE A 1 99 ? 3.185 0.901 -3.344 1.00 87.62 99 ILE A C 1
ATOM 762 O O . ILE A 1 99 ? 4.256 1.006 -3.913 1.00 87.62 99 ILE A O 1
ATOM 766 N N . LEU A 1 100 ? 2.077 1.346 -3.913 1.00 84.00 100 LEU A N 1
ATOM 767 C CA . LEU A 1 100 ? 2.071 1.946 -5.236 1.00 84.00 100 LEU A CA 1
ATOM 768 C C . LEU A 1 100 ? 2.772 3.301 -5.268 1.00 84.00 100 LEU A C 1
ATOM 770 O O . LEU A 1 100 ? 3.399 3.612 -6.273 1.00 84.00 100 LEU A O 1
ATOM 774 N N . SER A 1 101 ? 2.648 4.138 -4.234 1.00 82.44 101 SER A N 1
ATOM 775 C CA . SER A 1 101 ? 3.228 5.486 -4.254 1.00 82.44 101 SER A CA 1
ATOM 776 C C . SER A 1 101 ? 3.477 6.067 -2.867 1.00 82.44 101 SER A C 1
ATOM 778 O O . SER A 1 101 ? 2.709 5.834 -1.936 1.00 82.44 101 SER A O 1
ATOM 780 N N . THR A 1 102 ? 4.522 6.891 -2.774 1.00 84.31 102 THR A N 1
ATOM 781 C CA . THR A 1 102 ? 4.877 7.687 -1.595 1.00 84.31 102 THR A CA 1
ATOM 782 C C . THR A 1 102 ? 5.000 9.162 -1.985 1.00 84.31 102 THR A C 1
ATOM 784 O O . THR A 1 102 ? 5.730 9.536 -2.920 1.00 84.31 102 THR A O 1
ATOM 787 N N . SER A 1 103 ? 4.284 10.034 -1.279 1.00 82.81 103 SER A N 1
ATOM 788 C CA . SER A 1 103 ? 4.330 11.481 -1.507 1.00 82.81 103 SER A CA 1
ATOM 789 C C . SER A 1 103 ? 4.286 12.255 -0.200 1.00 82.81 103 SER A C 1
ATOM 791 O O . SER A 1 103 ? 3.442 11.985 0.646 1.00 82.81 103 SER A O 1
ATOM 793 N N . GLN A 1 104 ? 5.155 13.250 -0.059 1.00 82.00 104 GLN A N 1
ATOM 794 C CA . GLN A 1 104 ? 5.138 14.177 1.068 1.00 82.00 104 GLN A CA 1
ATOM 795 C C . GLN A 1 104 ? 4.421 15.467 0.667 1.00 82.00 104 GLN A C 1
ATOM 797 O O . GLN A 1 104 ? 4.611 15.961 -0.447 1.00 82.00 104 GLN A O 1
ATOM 802 N N . SER A 1 105 ? 3.596 16.006 1.564 1.00 74.69 105 SER A N 1
ATOM 803 C CA . SER A 1 105 ? 2.959 17.305 1.340 1.00 74.69 105 SER A CA 1
ATOM 804 C C . SER A 1 105 ? 3.988 18.426 1.462 1.00 74.69 105 SER A C 1
ATOM 806 O O . SER A 1 105 ? 4.783 18.450 2.401 1.00 74.69 105 SER A O 1
ATOM 808 N N . MET A 1 106 ? 3.955 19.397 0.548 1.00 72.75 106 MET A N 1
ATOM 809 C CA . MET A 1 106 ? 4.837 20.560 0.636 1.00 72.75 106 MET A CA 1
ATOM 810 C C . MET A 1 106 ? 4.605 21.325 1.944 1.00 72.75 106 MET A C 1
ATOM 812 O O . MET A 1 106 ? 3.466 21.611 2.305 1.00 72.75 106 MET A O 1
ATOM 816 N N . GLY A 1 107 ? 5.690 21.638 2.660 1.00 69.38 107 GLY A N 1
ATOM 817 C CA . GLY A 1 107 ? 5.636 22.387 3.921 1.00 69.38 107 GLY A CA 1
ATOM 818 C C . GLY A 1 107 ? 5.133 21.598 5.137 1.00 69.38 107 GLY A C 1
ATOM 819 O O . GLY A 1 107 ? 4.900 22.201 6.180 1.00 69.38 107 GLY A O 1
ATOM 820 N N . SER A 1 108 ? 4.970 20.272 5.039 1.00 71.81 108 SER A N 1
ATOM 821 C CA . SER A 1 108 ? 4.510 19.424 6.145 1.00 71.81 108 SER A CA 1
ATOM 822 C C . SER A 1 108 ? 5.315 18.121 6.228 1.00 71.81 108 SER A C 1
ATOM 824 O O . SER A 1 108 ? 5.587 17.513 5.193 1.00 71.81 108 SER A O 1
ATOM 826 N N . PRO A 1 109 ? 5.643 17.616 7.435 1.00 74.31 109 PRO A N 1
ATOM 827 C CA . PRO A 1 109 ? 6.272 16.302 7.606 1.00 74.31 109 PRO A CA 1
ATOM 828 C C . PRO A 1 109 ? 5.293 15.131 7.373 1.00 74.31 109 PRO A C 1
ATOM 830 O O . PRO A 1 109 ? 5.589 13.994 7.739 1.00 74.31 109 PRO A O 1
ATOM 833 N N . ALA A 1 110 ? 4.104 15.393 6.818 1.00 81.19 110 ALA A N 1
ATOM 834 C CA . ALA A 1 110 ? 3.102 14.378 6.525 1.00 81.19 110 ALA A CA 1
ATOM 835 C C . ALA A 1 110 ? 3.398 13.650 5.207 1.00 81.19 110 ALA A C 1
ATOM 837 O O . ALA A 1 110 ? 3.578 14.276 4.156 1.00 81.19 110 ALA A O 1
ATOM 838 N N . VAL A 1 111 ? 3.385 12.319 5.261 1.00 83.44 111 VAL A N 1
ATOM 839 C CA . VAL A 1 111 ? 3.645 11.437 4.119 1.00 83.44 111 VAL A CA 1
ATOM 840 C C . VAL A 1 111 ? 2.395 10.633 3.814 1.00 83.44 111 VAL A C 1
ATOM 842 O O . VAL A 1 111 ? 1.852 9.957 4.678 1.00 83.44 111 VAL A O 1
ATOM 845 N N . SER A 1 112 ? 1.934 10.710 2.573 1.00 84.06 112 SER A N 1
ATOM 846 C CA . SER A 1 112 ? 0.846 9.890 2.052 1.00 84.06 112 SER A CA 1
ATOM 847 C C . SER A 1 112 ? 1.420 8.654 1.373 1.00 84.06 112 SER A C 1
ATOM 849 O O . SER A 1 112 ? 2.290 8.760 0.502 1.00 84.06 112 SER A O 1
ATOM 851 N N . LEU A 1 113 ? 0.912 7.496 1.774 1.00 85.62 113 LEU A N 1
ATOM 852 C CA . LEU A 1 113 ? 1.190 6.203 1.170 1.00 85.62 113 LEU A CA 1
ATOM 853 C C . LEU A 1 113 ? -0.060 5.747 0.430 1.00 85.62 113 LEU A C 1
ATOM 855 O O . LEU A 1 113 ? -1.153 5.776 0.994 1.00 85.62 113 LEU A O 1
ATOM 859 N N . ILE A 1 114 ? 0.111 5.322 -0.815 1.00 86.31 114 ILE A N 1
ATOM 860 C CA . ILE A 1 114 ? -0.925 4.648 -1.596 1.00 86.31 114 ILE A CA 1
ATOM 861 C C . ILE A 1 114 ? -0.465 3.215 -1.790 1.00 86.31 114 ILE A C 1
ATOM 863 O O . ILE A 1 114 ? 0.636 3.009 -2.297 1.00 86.31 114 ILE A O 1
ATOM 867 N N . TYR A 1 115 ? -1.286 2.243 -1.415 1.00 88.62 115 TYR A N 1
ATOM 868 C CA . TYR A 1 115 ? -0.934 0.827 -1.490 1.00 88.62 115 TYR A CA 1
ATOM 869 C C . TYR A 1 115 ? -2.142 -0.043 -1.827 1.00 88.62 115 TYR A C 1
ATOM 871 O O . TYR A 1 115 ? -3.288 0.408 -1.809 1.00 88.62 115 TYR A O 1
ATOM 879 N N . VAL A 1 116 ? -1.859 -1.294 -2.167 1.00 90.38 116 VAL A N 1
ATOM 880 C CA . VAL A 1 116 ? -2.842 -2.357 -2.375 1.00 90.38 116 VAL A CA 1
ATOM 881 C C . VAL A 1 116 ? -2.473 -3.555 -1.514 1.00 90.38 116 VAL A C 1
ATOM 883 O O . VAL A 1 116 ? -1.306 -3.735 -1.166 1.00 90.38 116 VAL A O 1
ATOM 886 N N . VAL A 1 117 ? -3.472 -4.365 -1.180 1.00 90.88 117 VAL A N 1
ATOM 887 C CA . VAL A 1 117 ? -3.296 -5.597 -0.406 1.00 90.88 117 VAL A CA 1
ATOM 888 C C . VAL A 1 117 ? -3.612 -6.774 -1.309 1.00 90.88 117 VAL A C 1
ATOM 890 O O . VAL A 1 117 ? -4.615 -6.749 -2.025 1.00 90.88 117 VAL A O 1
ATOM 893 N N . HIS A 1 118 ? -2.779 -7.803 -1.279 1.00 89.62 118 HIS A N 1
ATOM 894 C CA . HIS A 1 118 ? -2.965 -9.023 -2.048 1.00 89.62 118 HIS A CA 1
ATOM 895 C C . HIS A 1 118 ? -3.144 -10.215 -1.119 1.00 89.62 118 HIS A C 1
ATOM 897 O O . HIS A 1 118 ? -2.533 -10.300 -0.059 1.00 89.62 118 HIS A O 1
ATOM 903 N N . ASN A 1 119 ? -3.958 -11.163 -1.560 1.00 90.06 119 ASN A N 1
ATOM 904 C CA . ASN A 1 119 ? -4.011 -12.511 -1.023 1.00 90.06 119 ASN A CA 1
ATOM 905 C C . ASN A 1 119 ? -3.489 -13.452 -2.120 1.00 90.06 119 ASN A C 1
ATOM 907 O O . ASN A 1 119 ? -4.169 -13.715 -3.118 1.00 90.06 119 ASN A O 1
ATOM 911 N N . GLY A 1 120 ? -2.227 -13.865 -1.997 1.00 85.19 120 GLY A N 1
ATOM 912 C CA . GLY A 1 120 ? -1.522 -14.605 -3.044 1.00 85.19 120 GLY A CA 1
ATOM 913 C C . GLY A 1 120 ? -1.390 -13.799 -4.343 1.00 85.19 120 GLY A C 1
ATOM 914 O O . GLY A 1 120 ? -0.592 -12.872 -4.427 1.00 85.19 120 GLY A O 1
ATOM 915 N N . SER A 1 121 ? -2.159 -14.168 -5.372 1.00 80.00 121 SER A N 1
ATOM 916 C CA . SER A 1 121 ? -2.166 -13.497 -6.687 1.00 80.00 121 SER A CA 1
ATOM 917 C C . SER A 1 121 ? -3.341 -12.534 -6.892 1.00 80.00 121 SER A C 1
ATOM 919 O O . SER A 1 121 ? -3.399 -11.850 -7.916 1.00 80.00 121 SER A O 1
ATOM 921 N N . VAL A 1 122 ? -4.279 -12.472 -5.941 1.00 84.12 122 VAL A N 1
ATOM 922 C CA . VAL A 1 122 ? -5.518 -11.697 -6.060 1.00 84.12 122 VAL A CA 1
ATOM 923 C C . VAL A 1 122 ? -5.420 -10.422 -5.232 1.00 84.12 122 VAL A C 1
ATOM 925 O O . VAL A 1 122 ? -5.192 -10.475 -4.026 1.00 84.12 122 VAL A O 1
ATOM 928 N N . THR A 1 123 ? -5.646 -9.271 -5.863 1.00 87.00 123 THR A N 1
ATOM 929 C CA . THR A 1 123 ? -5.736 -7.984 -5.161 1.00 87.00 123 THR A CA 1
ATOM 930 C C . THR A 1 123 ? -7.087 -7.852 -4.459 1.00 87.00 123 THR A C 1
ATOM 932 O O . THR A 1 123 ? -8.137 -8.043 -5.075 1.00 87.00 123 THR A O 1
ATOM 935 N N . LEU A 1 124 ? -7.066 -7.515 -3.171 1.00 87.81 124 LEU A N 1
ATOM 936 C CA . LEU A 1 124 ? -8.263 -7.302 -2.366 1.00 87.81 124 LEU A CA 1
ATOM 937 C C . LEU A 1 124 ? -8.943 -5.973 -2.707 1.00 87.81 124 LEU A C 1
ATOM 939 O O . LEU A 1 124 ? -8.309 -4.990 -3.090 1.00 87.81 124 LEU A O 1
ATOM 943 N N . ASN A 1 125 ? -10.260 -5.933 -2.507 1.00 89.06 125 ASN A N 1
ATOM 944 C CA . ASN A 1 125 ? -11.013 -4.689 -2.601 1.00 89.06 125 ASN A CA 1
ATOM 945 C C . ASN A 1 125 ? -10.597 -3.733 -1.482 1.00 89.06 125 ASN A C 1
ATOM 947 O O . ASN A 1 125 ? -10.482 -4.130 -0.320 1.00 89.06 125 ASN A O 1
ATOM 951 N N . GLY A 1 126 ? -10.452 -2.455 -1.828 1.00 85.81 126 GLY A N 1
ATOM 952 C CA . GLY A 1 126 ? -10.035 -1.396 -0.919 1.00 85.81 126 GLY A CA 1
ATOM 953 C C . GLY A 1 126 ? -10.986 -1.256 0.262 1.00 85.81 126 GLY A C 1
ATOM 954 O O . GLY A 1 126 ? -10.519 -1.076 1.379 1.00 85.81 126 GLY A O 1
ATOM 955 N N . THR A 1 127 ? -12.294 -1.447 0.064 1.00 84.81 127 THR A N 1
ATOM 956 C CA . THR A 1 127 ? -13.280 -1.446 1.157 1.00 84.81 127 THR A CA 1
ATOM 957 C C . THR A 1 127 ? -13.072 -2.621 2.116 1.00 84.81 127 THR A C 1
ATOM 959 O O . THR A 1 127 ? -13.063 -2.428 3.326 1.00 84.81 127 THR A O 1
ATOM 962 N N . THR A 1 128 ? -12.836 -3.837 1.607 1.00 87.50 128 THR A N 1
ATOM 963 C CA . THR A 1 128 ? -12.568 -5.022 2.443 1.00 87.50 128 THR A CA 1
ATOM 964 C C . THR A 1 128 ? -11.272 -4.859 3.232 1.00 87.50 128 THR A C 1
ATOM 966 O O . THR A 1 128 ? -11.257 -5.081 4.438 1.00 87.50 128 THR A O 1
ATOM 969 N N . ALA A 1 129 ? -10.201 -4.417 2.575 1.00 87.81 129 ALA A N 1
ATOM 970 C CA . ALA A 1 129 ? -8.930 -4.140 3.232 1.00 87.81 129 ALA A CA 1
ATOM 971 C C . ALA A 1 129 ? -9.046 -2.994 4.257 1.00 87.81 129 ALA A C 1
ATOM 973 O O . ALA A 1 129 ? -8.534 -3.105 5.367 1.00 87.81 129 ALA A O 1
ATOM 974 N N . SER A 1 130 ? -9.775 -1.920 3.938 1.00 87.44 130 SER A N 1
ATOM 975 C CA . SER A 1 130 ? -10.013 -0.817 4.883 1.00 87.44 130 SER A CA 1
ATOM 976 C C . SER A 1 130 ? -10.790 -1.300 6.105 1.00 87.44 130 SER A C 1
ATOM 978 O O . SER A 1 130 ? -10.447 -0.929 7.224 1.00 87.44 130 SER A O 1
ATOM 980 N N . ASN A 1 131 ? -11.781 -2.174 5.898 1.00 87.19 131 ASN A N 1
ATOM 981 C CA . ASN A 1 131 ? -12.566 -2.779 6.971 1.00 87.19 131 ASN A CA 1
ATOM 982 C C . ASN A 1 131 ? -11.736 -3.694 7.875 1.00 87.19 131 ASN A C 1
ATOM 984 O O . ASN A 1 131 ? -12.078 -3.826 9.043 1.00 87.19 131 ASN A O 1
ATOM 988 N N . LEU A 1 132 ? -10.675 -4.333 7.370 1.00 87.56 132 LEU A N 1
ATOM 989 C CA . LEU A 1 132 ? -9.741 -5.084 8.214 1.00 87.56 132 LEU A CA 1
ATOM 990 C C . LEU A 1 132 ? -8.947 -4.118 9.098 1.00 87.56 132 LEU A C 1
ATOM 992 O O . LEU A 1 132 ? -8.984 -4.233 10.320 1.00 87.56 132 LEU A O 1
ATOM 996 N N . LEU A 1 133 ? -8.304 -3.106 8.508 1.00 86.38 133 LEU A N 1
ATOM 997 C CA . LEU A 1 133 ? -7.532 -2.132 9.289 1.00 86.38 133 LEU A CA 1
ATOM 998 C C . LEU A 1 133 ? -8.383 -1.331 10.277 1.00 86.38 133 LEU A C 1
ATOM 1000 O O . LEU A 1 133 ? -7.867 -0.952 11.323 1.00 86.38 133 LEU A O 1
ATOM 1004 N N . SER A 1 134 ? -9.669 -1.093 9.996 1.00 85.69 134 SER A N 1
ATOM 1005 C CA . SER A 1 134 ? -10.562 -0.387 10.926 1.00 85.69 134 SER A CA 1
ATOM 1006 C C . SER A 1 134 ? -10.863 -1.162 12.211 1.00 85.69 134 SER A C 1
ATOM 1008 O O . SER A 1 134 ? -11.418 -0.589 13.142 1.00 85.69 134 SER A O 1
ATOM 1010 N N . GLN A 1 135 ? -10.537 -2.455 12.261 1.00 85.88 135 GLN A N 1
ATOM 1011 C CA . GLN A 1 135 ? -10.704 -3.289 13.459 1.00 85.88 135 GLN A CA 1
ATOM 1012 C C . GLN A 1 135 ? -9.572 -3.056 14.455 1.00 85.88 135 GLN A C 1
ATOM 1014 O O . GLN A 1 135 ? -9.730 -3.291 15.650 1.00 85.88 135 GLN A O 1
ATOM 1019 N N . LEU A 1 136 ? -8.436 -2.553 13.968 1.00 83.31 136 LEU A N 1
ATOM 1020 C CA . LEU A 1 136 ? -7.349 -2.096 14.811 1.00 83.31 136 LEU A CA 1
ATOM 1021 C C . LEU A 1 136 ? -7.623 -0.670 15.283 1.00 83.31 136 LEU A C 1
ATOM 1023 O O . LEU A 1 136 ? -8.084 0.191 14.531 1.00 83.31 136 LEU A O 1
ATOM 1027 N N . THR A 1 137 ? -7.275 -0.389 16.536 1.00 82.81 137 THR A N 1
ATOM 1028 C CA . THR A 1 137 ? -7.288 0.985 17.038 1.00 82.81 137 THR A CA 1
ATOM 1029 C C . THR A 1 137 ? -6.207 1.807 16.335 1.00 82.81 137 THR A C 1
ATOM 1031 O O . THR A 1 137 ? -5.158 1.287 15.948 1.00 82.81 137 THR A O 1
ATOM 1034 N N . ALA A 1 138 ? -6.420 3.119 16.201 1.00 78.19 138 ALA A N 1
ATOM 1035 C CA . ALA A 1 138 ? -5.426 4.017 15.602 1.00 78.19 138 ALA A CA 1
ATOM 1036 C C . ALA A 1 138 ? -4.060 3.956 16.319 1.00 78.19 138 ALA A C 1
ATOM 1038 O O . ALA A 1 138 ? -3.016 4.127 15.690 1.00 78.19 138 ALA A O 1
ATOM 1039 N N . GLU A 1 139 ? -4.067 3.669 17.622 1.00 79.62 139 GLU A N 1
ATOM 1040 C CA . GLU A 1 139 ? -2.871 3.458 18.441 1.00 79.62 139 GLU A CA 1
ATOM 1041 C C . GLU A 1 139 ? -2.117 2.192 18.032 1.00 79.62 139 GLU A C 1
ATOM 1043 O O . GLU A 1 139 ? -0.904 2.238 17.837 1.00 79.62 139 GLU A O 1
ATOM 1048 N N . LEU A 1 140 ? -2.829 1.079 17.842 1.00 82.06 140 LEU A N 1
ATOM 1049 C CA . LEU A 1 140 ? -2.234 -0.194 17.448 1.00 82.06 140 LEU A CA 1
ATOM 1050 C C . LEU A 1 140 ? -1.719 -0.147 16.003 1.00 82.06 140 LEU A C 1
ATOM 1052 O O . LEU A 1 140 ? -0.610 -0.598 15.724 1.00 82.06 140 LEU A O 1
ATOM 1056 N N . VAL A 1 141 ? -2.459 0.496 15.096 1.00 84.25 141 VAL A N 1
ATOM 1057 C CA . VAL A 1 141 ? -1.971 0.776 13.735 1.00 84.25 141 VAL A CA 1
ATOM 1058 C C . VAL A 1 141 ? -0.704 1.634 13.789 1.00 84.25 141 VAL A C 1
ATOM 1060 O O . VAL A 1 141 ? 0.276 1.333 13.112 1.00 84.25 141 VAL A O 1
ATOM 1063 N N . GLY A 1 142 ? -0.677 2.675 14.625 1.00 81.62 142 GLY A N 1
ATOM 1064 C CA . GLY A 1 142 ? 0.514 3.507 14.801 1.00 81.62 142 GLY A CA 1
ATOM 1065 C C . GLY A 1 142 ? 1.701 2.777 15.415 1.00 81.62 142 GLY A C 1
ATOM 1066 O O . GLY A 1 142 ? 2.839 3.052 15.036 1.00 81.62 142 GLY A O 1
ATOM 1067 N N . TYR A 1 143 ? 1.446 1.812 16.297 1.00 85.06 143 TYR A N 1
ATOM 1068 C CA . TYR A 1 143 ? 2.464 0.925 16.847 1.00 85.06 143 TYR A CA 1
ATOM 1069 C C . TYR A 1 143 ? 3.122 0.077 15.751 1.00 85.06 143 TYR A C 1
ATOM 1071 O O . TYR A 1 143 ? 4.347 0.067 15.648 1.00 85.06 143 TYR A O 1
ATOM 1079 N N . PHE A 1 144 ? 2.336 -0.552 14.871 1.00 85.25 144 PHE A N 1
ATOM 1080 C CA . PHE A 1 144 ? 2.881 -1.344 13.761 1.00 85.25 144 PHE A CA 1
ATOM 1081 C C . PHE A 1 144 ? 3.620 -0.493 12.729 1.00 85.25 144 PHE A C 1
ATOM 1083 O O . PHE A 1 144 ? 4.696 -0.869 12.260 1.00 85.25 144 PHE A O 1
ATOM 1090 N N . LEU A 1 145 ? 3.073 0.673 12.386 1.00 83.50 145 LEU A N 1
ATOM 1091 C CA . LEU A 1 145 ? 3.679 1.561 11.395 1.00 83.50 145 LEU A CA 1
ATOM 1092 C C . LEU A 1 145 ? 4.891 2.324 11.947 1.00 83.50 145 LEU A C 1
ATOM 1094 O O . LEU A 1 145 ? 5.693 2.826 11.157 1.00 83.50 145 LEU A O 1
ATOM 1098 N N . PHE A 1 146 ? 5.054 2.385 13.274 1.00 82.00 146 PHE A N 1
ATOM 1099 C CA . PHE A 1 146 ? 5.969 3.278 14.004 1.00 82.00 146 PHE A CA 1
ATOM 1100 C C . PHE A 1 146 ? 5.773 4.769 13.679 1.00 82.00 146 PHE A C 1
ATOM 1102 O O . PHE A 1 146 ? 6.618 5.601 14.006 1.00 82.00 146 PHE A O 1
ATOM 1109 N N . TYR A 1 147 ? 4.650 5.117 13.056 1.00 76.19 147 TYR A N 1
ATOM 1110 C CA . TYR A 1 147 ? 4.238 6.486 12.791 1.00 76.19 147 TYR A CA 1
ATOM 1111 C C . TYR A 1 147 ? 2.771 6.615 13.191 1.00 76.19 147 TYR A C 1
ATOM 1113 O O . TYR A 1 147 ? 1.968 5.777 12.778 1.00 76.19 147 TYR A O 1
ATOM 1121 N N . PRO A 1 148 ? 2.384 7.650 13.954 1.00 69.75 148 PRO A N 1
ATOM 1122 C CA . PRO A 1 148 ? 0.988 7.854 14.303 1.00 69.75 148 PRO A CA 1
ATOM 1123 C C . PRO A 1 148 ? 0.179 8.121 13.018 1.00 69.75 148 PRO A C 1
ATOM 1125 O O . PRO A 1 148 ? 0.467 9.099 12.308 1.00 69.75 148 PRO A O 1
ATOM 1128 N N . PRO A 1 149 ? -0.802 7.263 12.681 1.00 66.12 149 PRO A N 1
ATOM 1129 C CA . PRO A 1 149 ? -1.603 7.421 11.482 1.00 66.12 149 PRO A CA 1
ATOM 1130 C C . PRO A 1 149 ? -2.591 8.564 11.696 1.00 66.12 149 PRO A C 1
ATOM 1132 O O . PRO A 1 149 ? -3.190 8.709 12.760 1.00 66.12 149 PRO A O 1
ATOM 1135 N N . LEU A 1 150 ? -2.764 9.395 10.673 1.00 61.38 150 LEU A N 1
ATOM 1136 C CA . LEU A 1 150 ? -3.773 10.446 10.688 1.00 61.38 150 LEU A CA 1
ATOM 1137 C C . LEU A 1 150 ? -5.144 9.929 10.278 1.00 61.38 150 LEU A C 1
ATOM 1139 O O . LEU A 1 150 ? -6.135 10.276 10.909 1.00 61.38 150 LEU A O 1
ATOM 1143 N N . ILE A 1 151 ? -5.189 9.170 9.181 1.00 62.50 151 ILE A N 1
ATOM 1144 C CA . ILE A 1 151 ? -6.403 8.645 8.552 1.00 62.50 151 ILE A CA 1
ATOM 1145 C C . ILE A 1 151 ? -5.995 7.413 7.736 1.00 62.50 151 ILE A C 1
ATOM 1147 O O . ILE A 1 151 ? -5.048 7.490 6.946 1.00 62.50 151 ILE A O 1
ATOM 1151 N N .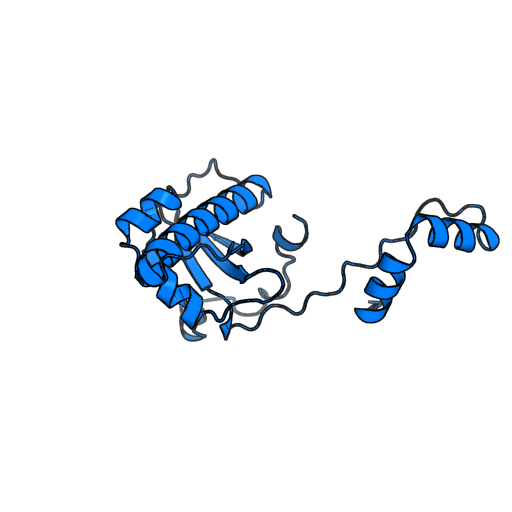 THR A 1 152 ? -6.731 6.317 7.904 1.00 59.12 152 THR A N 1
ATOM 1152 C CA . THR A 1 152 ? -6.730 5.160 7.001 1.00 59.12 152 THR A CA 1
ATOM 1153 C C . THR A 1 152 ? -8.085 5.150 6.311 1.00 59.12 152 THR A C 1
ATOM 1155 O O . THR A 1 152 ? -9.105 5.017 6.984 1.00 59.12 152 THR A O 1
A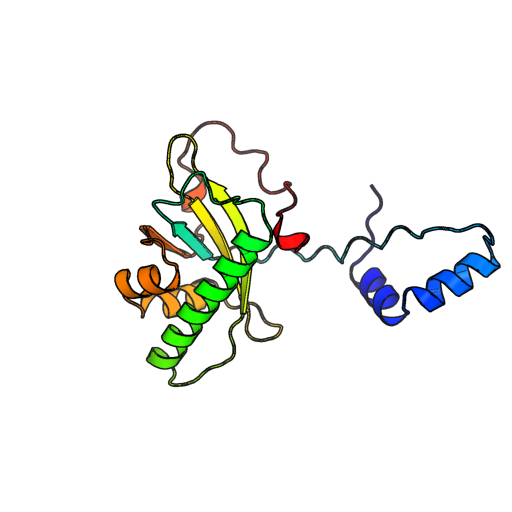TOM 1158 N N . ALA A 1 153 ? -8.121 5.357 4.996 1.00 58.78 153 ALA A N 1
ATOM 1159 C CA . ALA A 1 153 ? -9.373 5.362 4.248 1.00 58.78 153 ALA A CA 1
ATOM 1160 C C . ALA A 1 153 ? -9.199 4.766 2.848 1.00 58.78 153 ALA A C 1
ATOM 1162 O O . ALA A 1 153 ? -8.122 4.833 2.244 1.00 58.78 153 ALA A O 1
ATOM 1163 N N . GLU A 1 154 ? -10.296 4.224 2.323 1.00 52.69 154 GLU A N 1
ATOM 1164 C CA . GLU A 1 154 ? -10.417 3.883 0.912 1.00 52.69 154 GLU A CA 1
ATOM 1165 C C . GLU A 1 154 ? -10.251 5.142 0.046 1.00 52.69 154 GLU A C 1
ATOM 1167 O O . GLU A 1 154 ? -10.703 6.241 0.391 1.00 52.69 154 GLU A O 1
ATOM 1172 N N . LEU A 1 155 ? -9.569 5.003 -1.091 1.00 53.56 155 LEU A N 1
ATOM 1173 C CA . LEU A 1 155 ? -9.375 6.109 -2.024 1.00 53.56 155 LEU A CA 1
ATOM 1174 C C . LEU A 1 155 ? -10.674 6.404 -2.786 1.00 53.56 155 LEU A C 1
ATOM 1176 O O . LEU A 1 155 ? -10.857 5.970 -3.918 1.00 53.56 155 LEU A O 1
ATOM 1180 N N . ASN A 1 156 ? -11.572 7.196 -2.198 1.00 44.00 156 ASN A N 1
ATOM 1181 C CA . ASN A 1 156 ? -12.648 7.838 -2.951 1.00 44.00 156 ASN A CA 1
ATOM 1182 C C . ASN A 1 156 ? -12.097 9.095 -3.657 1.00 44.00 156 ASN A C 1
ATOM 1184 O O . ASN A 1 156 ? -11.348 9.875 -3.064 1.00 44.00 156 ASN A O 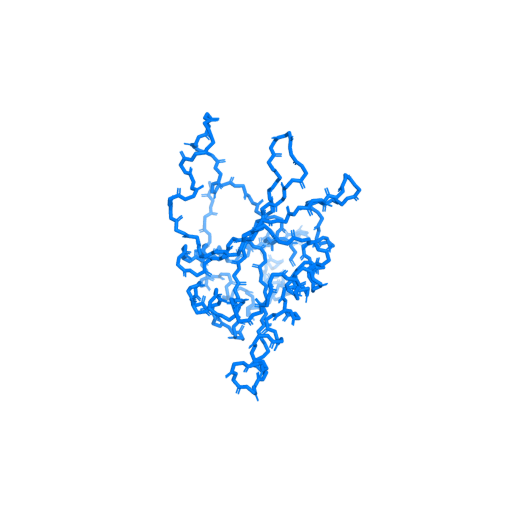1
ATOM 1188 N N . ILE A 1 157 ? -12.472 9.315 -4.921 1.00 40.09 157 ILE A N 1
ATOM 1189 C CA . ILE A 1 157 ? -11.995 10.398 -5.814 1.00 40.09 157 ILE A CA 1
ATOM 1190 C C . ILE A 1 157 ? -12.124 11.805 -5.187 1.00 40.09 157 ILE A C 1
ATOM 1192 O O . ILE A 1 157 ? -11.440 12.741 -5.603 1.00 40.09 157 ILE A O 1
ATOM 1196 N N . SER A 1 158 ? -12.926 11.952 -4.132 1.00 31.89 158 SER A N 1
ATOM 1197 C CA . SER A 1 158 ? -13.109 13.198 -3.388 1.00 31.89 158 SER A CA 1
ATOM 1198 C C . SER A 1 158 ? -11.856 13.727 -2.667 1.00 31.89 158 SER A C 1
ATOM 1200 O O . SER A 1 158 ? -11.796 14.926 -2.408 1.00 31.89 158 SER A O 1
ATOM 1202 N N . SER A 1 159 ? -10.839 12.910 -2.358 1.00 39.50 159 SER A N 1
ATOM 1203 C CA . SER A 1 159 ? -9.625 13.388 -1.658 1.00 39.50 159 SER A CA 1
ATOM 1204 C C . SER A 1 159 ? -8.558 14.004 -2.580 1.00 39.50 159 SER A C 1
ATOM 1206 O O . SER A 1 159 ? -7.590 14.584 -2.092 1.00 39.50 159 SER A O 1
ATOM 1208 N N . ARG A 1 160 ? -8.740 13.956 -3.912 1.00 42.12 160 ARG A N 1
ATOM 1209 C CA . ARG A 1 160 ? -7.847 14.608 -4.898 1.00 42.12 160 ARG A CA 1
ATOM 1210 C C . ARG A 1 160 ? -8.231 16.046 -5.266 1.00 42.12 160 ARG A C 1
ATOM 1212 O O . ARG A 1 160 ? -7.528 16.653 -6.070 1.00 42.12 160 ARG A O 1
ATOM 1219 N N . LEU A 1 161 ? -9.315 16.598 -4.718 1.00 36.19 161 LEU A N 1
ATOM 1220 C CA . LEU A 1 161 ? -9.854 17.892 -5.163 1.00 36.19 161 LEU A CA 1
ATOM 1221 C C . LEU A 1 161 ? -9.475 19.111 -4.310 1.00 36.19 161 LEU A C 1
ATOM 1223 O O . LEU A 1 161 ? -9.817 20.221 -4.701 1.00 36.19 161 LEU A O 1
ATOM 1227 N N . CYS A 1 162 ? -8.728 18.969 -3.210 1.00 35.25 162 CYS A N 1
ATOM 1228 C CA . CYS A 1 162 ? -8.366 20.127 -2.379 1.00 35.25 162 CYS A CA 1
ATOM 1229 C C . CYS A 1 162 ? -6.893 20.140 -1.941 1.00 35.25 162 CYS A C 1
ATOM 1231 O O . CYS A 1 162 ? -6.554 19.979 -0.773 1.00 35.25 162 CYS A O 1
ATOM 1233 N N . SER A 1 163 ? -6.002 20.400 -2.890 1.00 31.66 163 SER A N 1
ATOM 1234 C CA . SER A 1 163 ? -4.878 21.313 -2.658 1.00 31.66 163 SER A CA 1
ATOM 1235 C C . SER A 1 163 ? -4.486 21.906 -3.999 1.00 31.66 163 SER A C 1
ATOM 1237 O O . SER A 1 163 ? -4.016 21.213 -4.899 1.00 31.66 163 SER A O 1
ATOM 1239 N N . ASP A 1 164 ? -4.831 23.178 -4.129 1.00 34.72 164 ASP A N 1
ATOM 1240 C CA . ASP A 1 164 ? -4.859 23.970 -5.343 1.00 34.72 164 ASP A CA 1
ATOM 1241 C C . ASP A 1 164 ? -3.536 24.013 -6.117 1.00 34.72 164 ASP A C 1
ATOM 1243 O O . ASP A 1 164 ? -2.444 23.981 -5.552 1.00 34.72 164 ASP A O 1
ATOM 1247 N N . SER A 1 165 ? -3.687 24.216 -7.429 1.00 30.28 165 SER A N 1
ATOM 1248 C CA . SER A 1 165 ? -2.679 24.510 -8.462 1.00 30.28 165 SER A CA 1
ATOM 1249 C C . SER A 1 165 ? -1.753 23.364 -8.915 1.00 30.28 165 SER A C 1
ATOM 1251 O O . SER A 1 165 ? -0.599 23.248 -8.518 1.00 30.28 165 SER A O 1
ATOM 1253 N N . GLY A 1 166 ? -2.234 22.560 -9.878 1.00 33.47 166 GLY A N 1
ATOM 1254 C CA . GLY A 1 166 ? -1.363 21.692 -10.695 1.00 33.47 166 GLY A CA 1
ATOM 1255 C C . GLY A 1 166 ? -1.892 20.293 -11.025 1.00 33.47 166 GLY A C 1
ATOM 1256 O O . GLY A 1 166 ? -1.104 19.364 -11.212 1.00 33.47 166 GLY A O 1
ATOM 1257 N N . CYS A 1 167 ? -3.210 20.098 -11.094 1.00 34.41 167 CYS A N 1
ATOM 1258 C CA . CYS A 1 167 ? -3.812 18.790 -11.361 1.00 34.41 167 CYS A CA 1
ATOM 1259 C C . CYS A 1 167 ? -3.772 18.438 -12.862 1.00 34.41 167 CYS A C 1
ATOM 1261 O O . CYS A 1 167 ? -4.730 18.650 -13.597 1.00 34.41 167 CYS A O 1
ATOM 1263 N N . GLY A 1 168 ? -2.631 17.925 -13.335 1.00 28.45 168 GLY A N 1
ATOM 1264 C CA . GLY A 1 168 ? -2.507 17.444 -14.720 1.00 28.45 168 GLY A CA 1
ATOM 1265 C C . GLY A 1 168 ? -1.355 16.482 -15.022 1.00 28.45 168 GLY A C 1
ATOM 1266 O O . GLY A 1 168 ? -1.220 16.053 -16.164 1.00 28.45 168 GLY A O 1
ATOM 1267 N N . LYS A 1 169 ? -0.492 16.12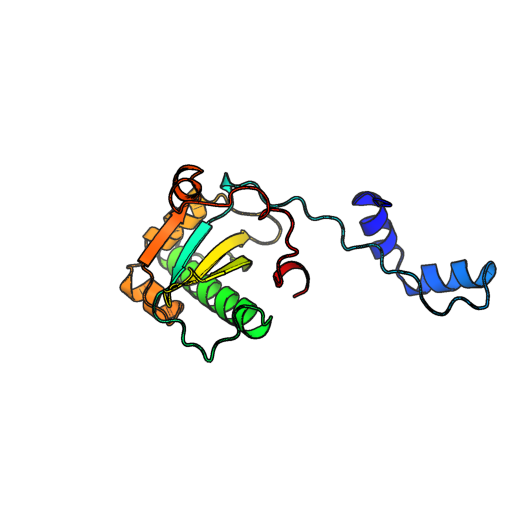8 -14.056 1.00 29.67 169 LYS A N 1
ATOM 1268 C CA . LYS A 1 169 ? 0.722 15.334 -14.348 1.00 29.67 169 LYS A CA 1
ATOM 1269 C C . LYS A 1 169 ? 1.167 14.399 -13.216 1.00 29.67 169 LYS A C 1
ATOM 1271 O O . LYS A 1 169 ? 2.334 14.424 -12.848 1.00 29.67 169 LYS A O 1
ATOM 1276 N N . LEU A 1 170 ? 0.294 13.567 -12.644 1.00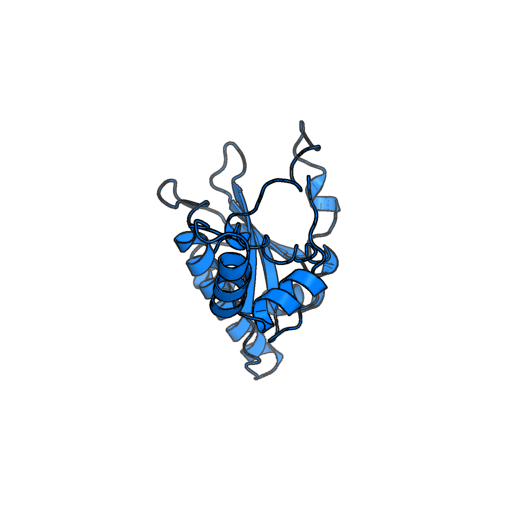 34.97 170 LEU A N 1
ATOM 1277 C CA . LEU A 1 170 ? 0.718 12.662 -11.551 1.00 34.97 170 LEU A CA 1
ATOM 1278 C C . LEU A 1 170 ? 0.176 11.223 -11.613 1.00 34.97 170 LEU A C 1
ATOM 1280 O O . LEU A 1 170 ? 0.256 10.501 -10.629 1.00 34.97 170 LEU A O 1
ATOM 1284 N N . LEU A 1 171 ? -0.289 10.763 -12.779 1.00 37.91 171 LEU A N 1
ATOM 1285 C CA . LEU A 1 171 ? -0.428 9.321 -13.070 1.00 37.91 171 LEU A CA 1
ATOM 1286 C C . LEU A 1 171 ? 0.648 8.786 -14.034 1.00 37.91 171 LEU A C 1
ATOM 1288 O O . LEU A 1 171 ? 0.652 7.610 -14.365 1.00 37.91 171 LEU A O 1
ATOM 1292 N N . SER A 1 172 ? 1.601 9.635 -14.440 1.00 32.66 172 SER A N 1
ATOM 1293 C CA . SER A 1 172 ? 2.741 9.270 -15.293 1.00 32.66 172 SER A CA 1
ATOM 1294 C C . SER A 1 172 ? 4.070 9.666 -14.643 1.00 32.66 172 SER A C 1
ATOM 1296 O O . SER A 1 172 ? 4.929 10.296 -15.260 1.00 32.66 172 SER A O 1
ATOM 1298 N N . ARG A 1 173 ? 4.255 9.334 -13.367 1.00 36.25 173 ARG A N 1
ATOM 1299 C CA . ARG A 1 173 ? 5.598 9.226 -12.793 1.00 36.25 173 ARG A CA 1
ATOM 1300 C C . ARG A 1 173 ? 5.756 7.790 -12.348 1.00 36.25 173 ARG A C 1
ATOM 1302 O O . ARG A 1 173 ? 5.015 7.354 -11.477 1.00 36.25 173 ARG A O 1
ATOM 1309 N N . ARG A 1 174 ? 6.688 7.082 -12.998 1.00 38.94 174 ARG A N 1
ATOM 1310 C CA . ARG A 1 174 ? 7.185 5.771 -12.569 1.00 38.94 174 ARG A CA 1
ATOM 1311 C C . ARG A 1 174 ? 7.323 5.797 -11.057 1.00 38.94 174 ARG A C 1
ATOM 1313 O O . ARG A 1 174 ? 8.056 6.630 -10.520 1.00 38.94 174 ARG A O 1
ATOM 1320 N N . THR A 1 175 ? 6.551 4.963 -10.390 1.00 40.25 175 THR A N 1
ATOM 1321 C CA . THR A 1 175 ? 6.624 4.828 -8.949 1.00 40.25 175 THR A CA 1
ATOM 1322 C C . THR A 1 175 ? 7.808 3.931 -8.626 1.00 40.25 175 THR A C 1
ATOM 1324 O O . THR A 1 175 ? 8.085 2.964 -9.331 1.00 40.25 175 THR A O 1
ATOM 1327 N N . VAL A 1 176 ? 8.563 4.305 -7.595 1.00 41.03 176 VAL A N 1
ATOM 1328 C CA . VAL A 1 176 ? 9.789 3.607 -7.177 1.00 41.03 176 VAL A CA 1
ATOM 1329 C C . VAL A 1 176 ? 9.509 2.127 -6.884 1.00 41.03 176 VAL A C 1
ATOM 1331 O O . VAL A 1 176 ? 10.316 1.287 -7.249 1.00 41.03 176 VAL A O 1
ATOM 1334 N N . SER A 1 177 ? 8.326 1.798 -6.352 1.00 42.50 177 SER A N 1
ATOM 1335 C CA . SER A 1 177 ? 7.886 0.414 -6.096 1.00 42.50 177 SER A CA 1
ATOM 1336 C C . SER A 1 177 ? 7.685 -0.438 -7.354 1.00 42.50 177 SER A C 1
ATOM 1338 O O . SER A 1 177 ? 7.597 -1.649 -7.266 1.00 42.50 177 SER A O 1
ATOM 1340 N N . GLN A 1 178 ? 7.636 0.146 -8.555 1.00 43.88 178 GLN A N 1
ATOM 1341 C CA . GLN A 1 178 ? 7.625 -0.658 -9.784 1.00 43.88 178 GLN A CA 1
ATOM 1342 C C . GLN A 1 178 ? 9.028 -1.163 -10.175 1.00 43.88 178 GLN A C 1
ATOM 1344 O O . GLN A 1 178 ? 9.158 -1.928 -11.129 1.00 43.88 178 GLN A O 1
ATOM 1349 N N . PHE A 1 179 ? 10.065 -0.685 -9.478 1.00 41.97 179 PHE A N 1
ATOM 1350 C CA . PHE A 1 179 ? 11.480 -1.011 -9.677 1.00 41.97 179 PHE A CA 1
ATOM 1351 C C . PHE A 1 179 ? 12.148 -1.583 -8.414 1.00 41.97 179 PHE A C 1
ATOM 1353 O O . PHE A 1 179 ? 13.340 -1.892 -8.456 1.00 41.97 179 PHE A O 1
ATOM 1360 N N . CYS A 1 180 ? 11.383 -1.714 -7.328 1.00 48.91 180 CYS A N 1
ATOM 1361 C CA . CYS A 1 180 ? 11.650 -2.621 -6.222 1.00 48.91 180 CYS A CA 1
ATOM 1362 C C . CYS A 1 180 ? 10.709 -3.834 -6.411 1.00 48.91 180 CYS A C 1
ATOM 1364 O O . CYS A 1 180 ? 11.055 -4.899 -5.878 1.00 48.91 180 CYS A O 1
#